Protein AF-A0A935WCM9-F1 (afdb_monomer_lite)

Secondary structure (DSSP, 8-state):
--EEE-HHHHHHHHHHHS-GGGT--TGGG--PPTTPEEEE---SSTT--EEEEEEETTTTEEEEEEE-HHHHHHHHS---PPP-----

Structure (mmCIF, N/CA/C/O backbone):
data_AF-A0A935WCM9-F1
#
_entry.id   AF-A0A935WCM9-F1
#
loop_
_atom_site.group_PDB
_atom_site.id
_atom_site.type_symbol
_atom_site.label_atom_id
_atom_site.label_alt_id
_atom_site.label_comp_id
_atom_site.label_asym_id
_atom_site.label_entity_id
_atom_site.label_seq_id
_atom_site.pdbx_PDB_ins_code
_atom_site.Cartn_x
_atom_site.Cartn_y
_atom_site.Cartn_z
_atom_site.occupancy
_atom_site.B_iso_or_equiv
_atom_site.auth_seq_id
_atom_site.auth_comp_id
_atom_site.auth_asym_id
_atom_site.auth_atom_id
_atom_site.pdbx_PDB_model_num
ATOM 1 N N . MET A 1 1 ? -5.144 -12.856 -9.142 1.00 67.44 1 MET A N 1
ATOM 2 C CA . MET A 1 1 ? -5.682 -13.514 -7.920 1.00 67.44 1 MET A CA 1
ATOM 3 C C . MET A 1 1 ? -5.283 -12.654 -6.737 1.00 67.44 1 MET A C 1
ATOM 5 O O . MET A 1 1 ? -4.098 -12.379 -6.594 1.00 67.44 1 MET A O 1
ATOM 9 N N . PHE A 1 2 ? -6.249 -12.190 -5.944 1.00 82.19 2 PHE A N 1
ATOM 10 C CA . PHE A 1 2 ? -5.986 -11.274 -4.830 1.00 82.19 2 PHE A CA 1
ATOM 11 C C . PHE A 1 2 ? -5.412 -12.010 -3.621 1.00 82.19 2 PHE A C 1
ATOM 13 O O . PHE A 1 2 ? -5.816 -13.137 -3.329 1.00 82.19 2 PHE A O 1
ATOM 20 N N . ARG A 1 3 ? -4.513 -11.345 -2.899 1.00 88.25 3 ARG A N 1
ATOM 21 C CA . ARG A 1 3 ? -3.976 -11.805 -1.620 1.00 88.25 3 ARG A CA 1
ATOM 22 C C . ARG A 1 3 ? -4.434 -10.879 -0.500 1.00 88.25 3 ARG A C 1
ATOM 24 O O . ARG A 1 3 ? -4.253 -9.669 -0.607 1.00 88.25 3 ARG A O 1
ATOM 31 N N . ASP A 1 4 ? -4.992 -11.440 0.568 1.00 90.31 4 ASP A N 1
ATOM 32 C CA . ASP A 1 4 ? -5.260 -10.689 1.794 1.00 90.31 4 ASP A CA 1
ATOM 33 C C . ASP A 1 4 ? -3.942 -10.359 2.505 1.00 90.31 4 ASP A C 1
ATOM 35 O O . ASP A 1 4 ? -3.066 -11.216 2.664 1.00 90.31 4 ASP A O 1
ATOM 39 N N . LEU A 1 5 ? -3.808 -9.104 2.919 1.00 88.44 5 LEU A N 1
ATOM 40 C CA . LEU A 1 5 ? -2.649 -8.574 3.621 1.00 88.44 5 LEU A CA 1
ATOM 41 C C . LEU A 1 5 ? -3.022 -8.128 5.033 1.00 88.44 5 LEU A C 1
ATOM 43 O O . LEU A 1 5 ? -4.170 -7.798 5.336 1.00 88.44 5 LEU A O 1
ATOM 47 N N . THR A 1 6 ? -2.017 -8.055 5.900 1.00 89.88 6 THR A N 1
ATOM 48 C CA . THR A 1 6 ? -2.125 -7.247 7.117 1.00 89.88 6 THR A CA 1
ATOM 49 C C . THR A 1 6 ? -1.907 -5.771 6.793 1.00 89.88 6 THR A C 1
ATOM 51 O O . THR A 1 6 ? -1.299 -5.420 5.779 1.00 89.88 6 THR A O 1
ATOM 54 N N . ARG A 1 7 ? -2.348 -4.891 7.697 1.00 86.12 7 ARG A N 1
ATOM 55 C CA . ARG A 1 7 ? -2.082 -3.448 7.614 1.00 86.12 7 ARG A CA 1
ATOM 56 C C . ARG A 1 7 ? -0.589 -3.151 7.445 1.00 86.12 7 ARG A C 1
ATOM 58 O O . ARG A 1 7 ? -0.215 -2.310 6.638 1.00 86.12 7 ARG A O 1
ATOM 65 N N . GLU A 1 8 ? 0.264 -3.862 8.181 1.00 87.94 8 GLU A N 1
ATOM 66 C CA . GLU A 1 8 ? 1.720 -3.684 8.131 1.00 87.94 8 GLU A CA 1
ATOM 67 C C . GLU A 1 8 ? 2.308 -4.101 6.780 1.00 87.94 8 GLU A C 1
ATOM 69 O O . GLU A 1 8 ? 3.151 -3.392 6.241 1.00 87.94 8 GLU A O 1
ATOM 74 N N . GLN A 1 9 ? 1.830 -5.205 6.196 1.00 89.56 9 GLN A N 1
ATOM 75 C CA . GLN A 1 9 ? 2.259 -5.650 4.8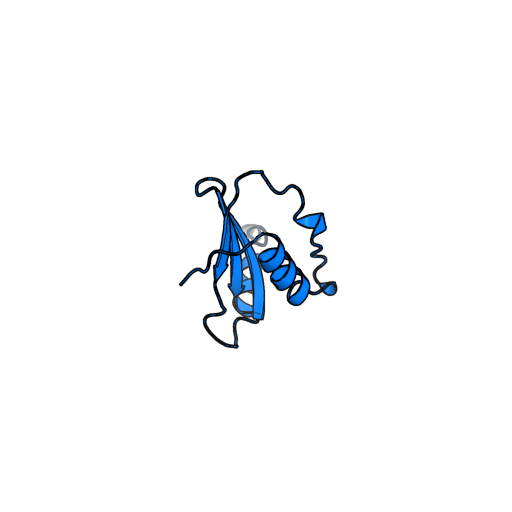66 1.00 89.56 9 GLN A CA 1
ATOM 76 C C . GLN A 1 9 ? 1.804 -4.686 3.772 1.00 89.56 9 GLN A C 1
ATOM 78 O O . GLN A 1 9 ? 2.583 -4.339 2.889 1.00 89.56 9 GLN A O 1
ATOM 83 N N . PHE A 1 10 ? 0.554 -4.230 3.850 1.00 89.25 10 PHE A N 1
ATOM 84 C CA . PHE A 1 10 ? 0.009 -3.247 2.923 1.00 89.25 10 PHE A CA 1
ATOM 85 C C . PHE A 1 10 ? 0.800 -1.939 2.996 1.00 89.25 10 PHE A C 1
ATOM 87 O O . PHE A 1 10 ? 1.210 -1.409 1.968 1.00 89.25 10 PHE A O 1
ATOM 94 N N . LYS A 1 11 ? 1.095 -1.463 4.212 1.00 87.12 11 LYS A N 1
ATOM 95 C CA . LYS A 1 11 ? 1.936 -0.287 4.442 1.00 87.12 11 LYS A CA 1
ATOM 96 C C . LYS A 1 11 ? 3.350 -0.470 3.902 1.00 87.12 11 LYS A C 1
ATOM 98 O O . LYS A 1 11 ? 3.875 0.463 3.309 1.00 87.12 11 LYS A O 1
ATOM 103 N N . ALA A 1 12 ? 3.964 -1.634 4.101 1.00 87.75 12 ALA A N 1
ATOM 104 C CA . ALA A 1 12 ? 5.309 -1.909 3.605 1.00 87.75 12 ALA A CA 1
ATOM 105 C C . ALA A 1 12 ? 5.366 -1.844 2.073 1.00 87.75 12 ALA A C 1
ATOM 107 O O . ALA A 1 12 ? 6.190 -1.112 1.540 1.00 87.75 12 ALA A O 1
ATOM 108 N N . ILE A 1 13 ? 4.445 -2.522 1.379 1.00 87.00 13 ILE A N 1
ATOM 109 C CA . ILE A 1 13 ? 4.357 -2.493 -0.092 1.00 87.00 13 ILE A CA 1
ATOM 110 C C . ILE A 1 13 ? 4.054 -1.076 -0.581 1.00 87.00 13 ILE A C 1
ATOM 112 O O . ILE A 1 13 ? 4.686 -0.587 -1.513 1.00 87.00 13 ILE A O 1
ATOM 116 N N . PHE A 1 14 ? 3.109 -0.396 0.070 1.00 86.12 14 PHE A N 1
ATOM 117 C CA . PHE A 1 14 ? 2.790 0.982 -0.262 1.00 86.12 14 PHE A CA 1
ATOM 118 C C . PHE A 1 14 ? 4.020 1.881 -0.134 1.00 86.12 14 PHE A C 1
ATOM 120 O O . PHE A 1 14 ? 4.326 2.592 -1.070 1.00 86.12 14 PHE A O 1
ATOM 127 N N . LEU A 1 15 ? 4.764 1.828 0.972 1.00 84.12 15 LEU A N 1
ATOM 128 C CA . LEU A 1 15 ? 5.959 2.656 1.165 1.00 84.12 15 LEU A CA 1
ATOM 129 C C . LEU A 1 15 ? 7.138 2.257 0.267 1.00 84.12 15 LEU A C 1
ATOM 131 O O . LEU A 1 15 ? 7.977 3.103 -0.024 1.00 84.12 15 LEU A O 1
ATOM 135 N N . GLU A 1 16 ? 7.219 0.991 -0.142 1.00 84.38 16 GLU A N 1
ATOM 136 C CA . GLU A 1 16 ? 8.246 0.500 -1.065 1.00 84.38 16 GLU A CA 1
ATOM 137 C C . GLU A 1 16 ? 8.046 1.058 -2.479 1.00 84.38 16 GLU A C 1
ATOM 139 O O . GLU A 1 16 ? 9.016 1.444 -3.130 1.00 84.38 16 GLU A O 1
ATOM 144 N N . HIS A 1 17 ? 6.793 1.145 -2.937 1.00 79.81 17 HIS A N 1
ATOM 145 C CA . HIS A 1 17 ? 6.467 1.542 -4.309 1.00 79.81 17 HIS A CA 1
ATOM 146 C C . HIS A 1 17 ? 5.910 2.963 -4.450 1.00 79.81 17 HIS A C 1
ATOM 148 O O . HIS A 1 17 ? 5.977 3.533 -5.538 1.00 79.81 17 HIS A O 1
ATOM 154 N N . ALA A 1 18 ? 5.374 3.560 -3.385 1.00 72.00 18 ALA A N 1
ATOM 155 C CA . ALA A 1 18 ? 4.988 4.964 -3.369 1.00 72.00 18 ALA A CA 1
ATOM 156 C C . ALA A 1 18 ? 6.262 5.806 -3.406 1.00 72.00 18 ALA A C 1
ATOM 158 O O . ALA A 1 18 ? 6.893 6.106 -2.390 1.00 72.00 18 ALA A O 1
ATOM 159 N N . THR A 1 19 ? 6.674 6.183 -4.610 1.00 62.06 19 THR A N 1
ATOM 160 C CA . THR A 1 19 ? 7.776 7.120 -4.789 1.00 62.06 19 THR A CA 1
ATOM 161 C C . THR A 1 19 ? 7.414 8.454 -4.152 1.00 62.06 19 THR A C 1
ATOM 163 O O . THR A 1 19 ? 6.390 9.057 -4.472 1.00 62.06 19 THR A O 1
ATOM 166 N N . ARG A 1 20 ? 8.301 8.943 -3.282 1.00 53.69 20 ARG A N 1
ATOM 167 C CA . ARG A 1 20 ? 8.202 10.246 -2.603 1.00 53.69 20 ARG A CA 1
ATOM 168 C C . ARG A 1 20 ? 7.960 11.411 -3.572 1.00 53.69 20 ARG A C 1
ATOM 170 O O . ARG A 1 20 ? 7.336 12.395 -3.194 1.00 53.69 20 ARG A O 1
ATOM 177 N N . GLU A 1 21 ? 8.433 11.274 -4.809 1.00 56.94 21 GLU A N 1
ATOM 178 C CA . GLU A 1 21 ? 8.262 12.235 -5.905 1.00 56.94 21 GLU A CA 1
ATOM 179 C C . GLU A 1 21 ? 6.808 12.373 -6.373 1.00 56.94 21 GLU A C 1
ATOM 181 O O . GLU A 1 21 ? 6.425 13.434 -6.849 1.00 56.94 21 GLU A O 1
ATOM 186 N N . GLN A 1 22 ? 5.972 11.353 -6.165 1.00 59.81 22 GLN A N 1
ATOM 187 C CA . GLN A 1 22 ? 4.542 11.417 -6.472 1.00 59.81 22 GLN A CA 1
ATOM 188 C C . GLN A 1 22 ? 3.721 12.076 -5.344 1.00 59.81 22 GLN A C 1
ATOM 190 O O . GLN A 1 22 ? 2.514 12.246 -5.479 1.00 59.81 22 GLN A O 1
ATOM 195 N N . GLY A 1 23 ? 4.340 12.440 -4.211 1.00 61.28 23 GLY A N 1
ATOM 196 C CA . GLY A 1 23 ? 3.653 13.079 -3.078 1.00 61.28 23 GLY A CA 1
ATOM 197 C C . GLY A 1 23 ? 2.798 12.134 -2.224 1.00 61.28 23 GLY A C 1
ATOM 198 O O . GLY A 1 23 ? 2.154 12.574 -1.273 1.00 61.28 23 GLY A O 1
ATOM 199 N N . TRP A 1 24 ? 2.820 10.833 -2.516 1.00 66.56 24 TRP A N 1
ATOM 200 C CA . TRP A 1 24 ? 2.087 9.819 -1.765 1.00 66.56 24 TRP A CA 1
ATOM 201 C C . TRP A 1 24 ? 2.854 9.451 -0.495 1.00 66.56 24 TRP A C 1
ATOM 203 O O . TRP A 1 24 ? 3.919 8.836 -0.532 1.00 66.56 24 TRP A O 1
ATOM 213 N N . THR A 1 25 ? 2.308 9.837 0.653 1.00 72.31 25 THR A N 1
ATOM 214 C CA . THR A 1 25 ? 2.780 9.404 1.970 1.00 72.31 25 THR A CA 1
ATOM 215 C C . THR A 1 25 ? 1.723 8.520 2.616 1.00 72.31 25 THR A C 1
ATOM 217 O O . THR A 1 25 ? 0.538 8.625 2.315 1.00 72.31 25 THR A O 1
ATOM 220 N N . TRP A 1 26 ? 2.140 7.638 3.528 1.00 74.75 26 TRP A N 1
ATOM 221 C CA . TRP A 1 26 ? 1.184 6.824 4.289 1.00 74.75 26 TRP A CA 1
ATOM 222 C C . TRP A 1 26 ? 0.180 7.698 5.056 1.00 74.75 26 TRP A C 1
ATOM 224 O O . TRP A 1 26 ? -0.979 7.333 5.200 1.00 74.75 26 TRP A O 1
ATOM 234 N N . ASP A 1 27 ? 0.625 8.879 5.484 1.00 74.69 27 ASP A N 1
ATOM 235 C CA . ASP A 1 27 ? -0.191 9.891 6.153 1.00 74.69 27 ASP A CA 1
ATOM 236 C C . ASP A 1 27 ? -1.321 10.422 5.251 1.00 74.69 27 ASP A C 1
ATOM 238 O O . ASP A 1 27 ? -2.453 10.565 5.697 1.00 74.69 27 ASP A O 1
ATOM 242 N N . ALA A 1 28 ? -1.065 10.592 3.946 1.00 71.62 28 ALA A N 1
ATOM 243 C CA . ALA A 1 28 ? -2.093 10.980 2.975 1.00 71.62 28 ALA A CA 1
ATOM 244 C C . ALA A 1 28 ? -3.190 9.911 2.797 1.00 71.62 28 ALA A C 1
ATOM 246 O O . ALA A 1 28 ? -4.308 10.224 2.388 1.00 71.62 28 ALA A O 1
ATOM 247 N N . PHE A 1 29 ? -2.885 8.653 3.122 1.00 71.38 29 PHE A N 1
ATOM 248 C CA . PHE A 1 29 ? -3.844 7.550 3.133 1.00 71.38 29 PHE A CA 1
ATOM 249 C C . PHE A 1 29 ? -4.590 7.417 4.480 1.00 71.38 29 PHE A C 1
ATOM 251 O O . PHE A 1 29 ? -5.563 6.670 4.585 1.00 71.38 29 PHE A O 1
ATOM 258 N N . GLU A 1 30 ? -4.167 8.150 5.515 1.00 61.81 30 GLU A N 1
ATOM 259 C CA . GLU A 1 30 ? -4.662 8.047 6.889 1.00 61.81 30 GLU A CA 1
ATOM 260 C C . GLU A 1 30 ? -5.860 8.992 7.129 1.00 61.81 30 GLU A C 1
ATOM 262 O O . GLU A 1 30 ? -5.762 10.059 7.731 1.00 61.81 30 GLU A O 1
ATOM 267 N N . PRO A 1 31 ? -7.050 8.600 6.652 1.00 63.25 31 PRO A N 1
ATOM 268 C CA . PRO A 1 31 ? -8.069 8.224 7.628 1.00 63.25 31 PRO A CA 1
ATOM 269 C C . PRO A 1 31 ? -8.604 6.820 7.324 1.00 63.25 31 PRO A 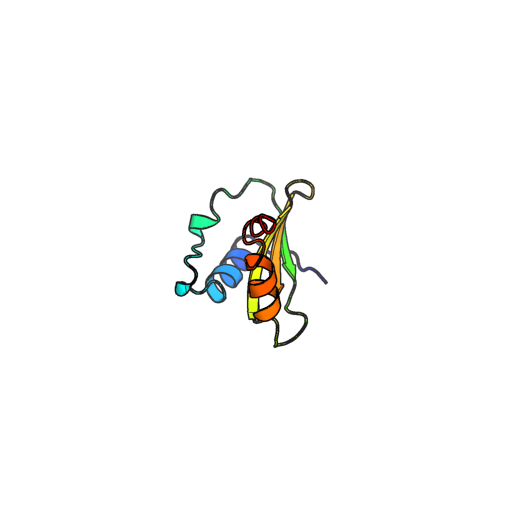C 1
ATOM 271 O O . PRO A 1 31 ? -9.746 6.635 6.888 1.00 63.25 31 PRO A O 1
ATOM 274 N N . GLU A 1 32 ? -7.754 5.818 7.560 1.00 68.50 32 GLU A N 1
ATOM 275 C CA . GLU A 1 32 ? -8.115 4.400 7.542 1.00 68.50 32 GLU A CA 1
ATOM 276 C C . GLU A 1 32 ? -9.413 4.168 8.327 1.00 68.50 32 GLU A C 1
ATOM 278 O O . GLU A 1 32 ? -9.525 4.514 9.507 1.00 68.50 32 GLU A O 1
ATOM 283 N N . ARG A 1 33 ? -10.411 3.555 7.682 1.00 76.00 33 ARG A N 1
ATOM 284 C CA . ARG A 1 33 ? -11.656 3.207 8.370 1.00 76.00 33 ARG A CA 1
ATOM 285 C C . ARG A 1 33 ? -11.515 1.870 9.100 1.00 76.00 33 ARG A C 1
ATOM 287 O O . ARG A 1 33 ? -11.077 0.888 8.498 1.00 76.00 33 ARG A O 1
ATOM 294 N N . PRO A 1 34 ? -11.975 1.774 10.360 1.00 76.00 34 PRO A N 1
ATOM 295 C CA . PR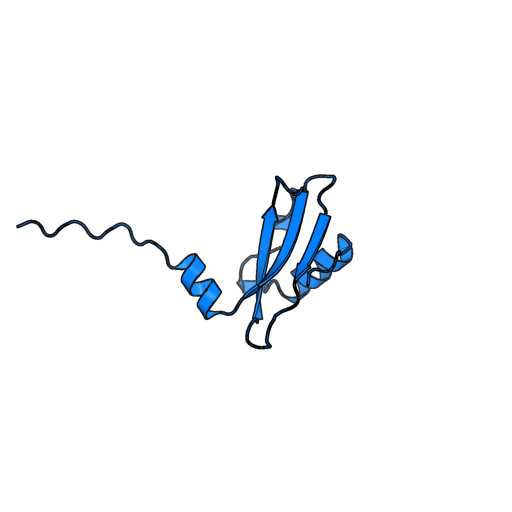O A 1 34 ? -11.924 0.522 11.098 1.00 76.00 34 PRO A CA 1
ATOM 296 C C . PRO A 1 34 ? -12.768 -0.572 10.423 1.00 76.00 34 PRO A C 1
ATOM 298 O O . PRO A 1 34 ? -13.912 -0.365 10.002 1.00 76.00 34 PRO A O 1
ATOM 301 N N . GLY A 1 35 ? -12.199 -1.776 10.344 1.00 83.19 35 GLY A N 1
ATOM 302 C CA . GLY A 1 35 ? -12.847 -2.952 9.755 1.00 83.19 35 GLY A CA 1
ATOM 303 C C . GLY A 1 35 ? -12.800 -3.013 8.226 1.00 83.19 35 GLY A C 1
ATOM 304 O O . GLY A 1 35 ? -13.634 -3.696 7.631 1.00 83.19 35 GLY A O 1
ATOM 305 N N . MET A 1 36 ? -11.867 -2.294 7.602 1.00 87.25 36 MET A N 1
ATOM 306 C CA . MET A 1 36 ? -11.488 -2.485 6.203 1.00 87.25 36 MET A CA 1
ATOM 307 C C . MET A 1 36 ? -10.520 -3.668 6.057 1.00 87.25 36 MET A C 1
ATOM 309 O O . MET A 1 36 ? -9.682 -3.906 6.928 1.00 87.25 36 MET A O 1
ATOM 313 N N . ARG A 1 37 ? -10.628 -4.414 4.956 1.00 90.31 37 ARG A N 1
ATOM 314 C CA . ARG A 1 37 ? -9.690 -5.479 4.571 1.00 90.31 37 ARG A CA 1
ATOM 315 C C . ARG A 1 37 ? -8.602 -4.924 3.665 1.00 90.31 37 ARG A C 1
ATOM 317 O O . ARG A 1 37 ? -8.889 -4.090 2.818 1.00 90.31 37 ARG A O 1
ATOM 324 N N . TYR A 1 38 ? -7.384 -5.430 3.795 1.00 90.94 38 TYR A N 1
ATOM 325 C CA . TYR A 1 38 ? -6.286 -5.075 2.900 1.00 90.94 38 TYR A CA 1
ATOM 326 C C . TYR A 1 38 ? -6.093 -6.178 1.880 1.00 90.94 38 TYR A C 1
ATOM 328 O O . TYR A 1 38 ? -5.913 -7.338 2.244 1.00 90.94 38 TYR A O 1
ATOM 336 N N . ARG A 1 39 ? -6.112 -5.816 0.605 1.00 91.94 39 ARG A N 1
ATOM 337 C CA . ARG A 1 39 ? -5.870 -6.726 -0.503 1.00 91.94 39 ARG A CA 1
ATOM 338 C C . ARG A 1 39 ? -4.739 -6.233 -1.373 1.00 91.94 39 ARG A C 1
ATOM 340 O O . ARG A 1 39 ? -4.489 -5.037 -1.499 1.00 91.94 39 ARG A O 1
ATOM 347 N N . TYR A 1 40 ? -4.094 -7.197 -1.996 1.00 90.56 40 TYR A N 1
ATOM 348 C CA . TYR A 1 40 ? -3.007 -6.981 -2.918 1.00 90.56 40 TYR A CA 1
ATOM 349 C C . TYR A 1 40 ? -3.222 -7.797 -4.176 1.00 90.56 40 TYR A C 1
ATOM 351 O O . TYR A 1 40 ? -3.429 -9.013 -4.123 1.00 90.56 40 TYR A O 1
ATOM 359 N N . GLU A 1 41 ? -3.175 -7.105 -5.300 1.00 91.50 41 GLU A N 1
ATOM 360 C CA . GLU A 1 41 ? -3.102 -7.685 -6.621 1.00 91.50 41 GLU A CA 1
ATOM 361 C C . GLU A 1 41 ? -1.662 -7.556 -7.125 1.00 91.50 41 GLU A C 1
ATOM 363 O O . GLU A 1 41 ? -1.190 -6.436 -7.336 1.00 91.50 41 GLU A O 1
ATOM 368 N N . PRO A 1 42 ? -0.932 -8.678 -7.273 1.00 87.31 42 PRO A N 1
ATOM 369 C CA . PRO A 1 42 ? 0.400 -8.636 -7.852 1.00 87.31 42 PRO A CA 1
ATOM 370 C C . PRO A 1 42 ? 0.339 -8.122 -9.296 1.00 87.31 42 PRO A C 1
ATOM 372 O O . PRO A 1 42 ? -0.659 -8.367 -9.978 1.00 87.31 42 PRO A O 1
ATOM 375 N N . PRO A 1 43 ? 1.408 -7.468 -9.780 1.00 88.00 43 PRO A N 1
ATOM 376 C CA . PRO A 1 43 ? 1.477 -7.020 -11.162 1.00 88.00 43 PRO A CA 1
ATOM 377 C C . PRO A 1 43 ? 1.316 -8.209 -12.114 1.00 88.00 43 PRO A C 1
ATOM 379 O O . PRO A 1 43 ? 1.963 -9.245 -11.948 1.00 88.00 43 PRO A O 1
ATOM 382 N N . GLU A 1 44 ? 0.464 -8.056 -13.128 1.00 87.25 44 GLU A N 1
ATOM 383 C CA . GLU A 1 44 ? 0.217 -9.108 -14.123 1.00 87.25 44 GLU A CA 1
ATOM 384 C C . GLU A 1 44 ? 1.433 -9.341 -15.027 1.00 87.25 44 GLU A C 1
ATOM 386 O O . GLU A 1 44 ? 1.632 -10.428 -15.570 1.00 87.25 44 GLU A O 1
ATOM 391 N N . SER A 1 45 ? 2.268 -8.315 -15.186 1.00 88.25 45 SER A N 1
ATOM 392 C CA . SER A 1 45 ? 3.491 -8.369 -15.975 1.00 88.25 45 SER A CA 1
ATOM 393 C C . SER A 1 45 ? 4.520 -7.368 -15.438 1.00 88.25 45 SER A C 1
ATOM 395 O O . SER A 1 45 ? 4.139 -6.400 -14.777 1.00 88.25 45 SER A O 1
ATOM 397 N N . PRO A 1 46 ? 5.816 -7.526 -15.759 1.00 86.12 46 PRO A N 1
ATOM 398 C CA . PRO A 1 46 ? 6.857 -6.578 -15.351 1.00 86.12 46 PRO A CA 1
ATOM 399 C C . PRO A 1 46 ? 6.671 -5.153 -15.904 1.00 86.12 46 PRO A C 1
ATOM 401 O O . PRO A 1 46 ? 7.368 -4.247 -15.463 1.00 86.12 46 PRO A O 1
ATOM 404 N N . ALA A 1 47 ? 5.743 -4.935 -16.844 1.00 86.94 47 ALA A N 1
ATOM 405 C CA . ALA A 1 47 ? 5.375 -3.598 -17.311 1.00 86.94 47 ALA A CA 1
ATOM 406 C C . ALA A 1 47 ? 4.463 -2.839 -16.323 1.00 86.94 47 ALA A C 1
ATOM 408 O O . ALA A 1 47 ? 4.312 -1.627 -16.446 1.00 86.94 47 ALA A O 1
ATOM 409 N N . HIS A 1 48 ? 3.848 -3.533 -15.358 1.00 89.12 48 HIS A N 1
ATOM 410 C CA . HIS A 1 48 ? 2.957 -2.939 -14.362 1.00 89.12 48 HIS A CA 1
ATOM 411 C C . HIS A 1 48 ? 3.783 -2.436 -13.177 1.00 89.12 48 HIS A C 1
ATOM 413 O O . HIS A 1 48 ? 3.971 -3.136 -12.182 1.00 89.12 48 HIS A O 1
ATOM 419 N N . THR A 1 49 ? 4.338 -1.238 -13.324 1.00 84.69 49 THR A N 1
ATOM 420 C CA . THR A 1 49 ? 5.266 -0.636 -12.358 1.00 84.69 49 THR A CA 1
ATOM 421 C C . THR A 1 49 ? 4.622 0.446 -11.497 1.00 84.69 49 THR A C 1
ATOM 423 O O . THR A 1 49 ? 5.168 0.783 -10.447 1.00 84.69 49 THR A O 1
ATOM 426 N N . ARG A 1 50 ? 3.465 0.980 -11.903 1.00 85.12 50 ARG A N 1
ATOM 427 C CA . ARG A 1 50 ? 2.775 2.068 -11.206 1.00 85.12 50 ARG A CA 1
ATOM 428 C C . ARG A 1 50 ? 1.830 1.526 -10.146 1.00 85.12 50 ARG A C 1
ATOM 430 O O . ARG A 1 50 ? 0.885 0.811 -10.474 1.00 85.12 50 ARG A O 1
ATOM 437 N N . LEU A 1 51 ? 2.098 1.841 -8.878 1.00 85.56 51 LEU A N 1
ATOM 438 C CA . LEU A 1 51 ? 1.264 1.419 -7.755 1.00 85.56 51 LEU A CA 1
ATOM 439 C C . LEU A 1 51 ? 0.038 2.323 -7.630 1.00 85.56 51 LEU A C 1
ATOM 441 O O . LEU A 1 51 ? 0.169 3.532 -7.479 1.00 85.56 51 LEU A O 1
ATOM 445 N N . MET A 1 52 ? -1.137 1.707 -7.563 1.00 85.12 52 MET A N 1
ATOM 446 C CA . MET A 1 52 ? -2.400 2.392 -7.325 1.00 85.12 52 MET A CA 1
ATOM 447 C C . MET A 1 52 ? -3.149 1.778 -6.149 1.00 85.12 52 MET A C 1
ATOM 449 O O . MET A 1 52 ? -3.018 0.589 -5.840 1.00 85.12 52 MET A O 1
ATOM 453 N N . ILE A 1 53 ? -3.963 2.607 -5.491 1.00 85.75 53 ILE A N 1
ATOM 454 C CA . ILE A 1 53 ? -4.830 2.176 -4.396 1.00 85.75 53 ILE A CA 1
ATOM 455 C C . ILE A 1 53 ? -6.288 2.373 -4.789 1.00 85.75 53 ILE A C 1
ATOM 457 O O . ILE A 1 53 ? -6.737 3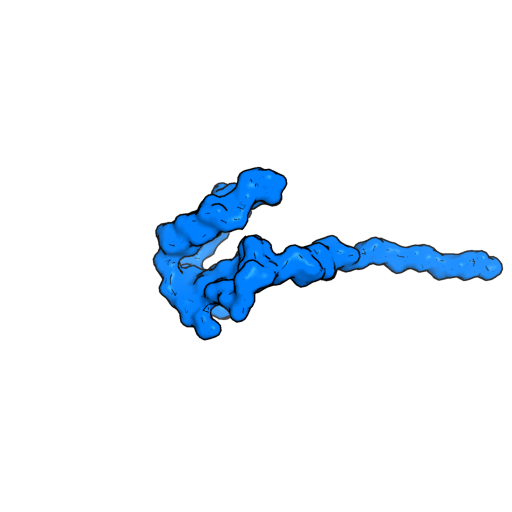.494 -5.014 1.00 85.75 53 ILE A O 1
ATOM 461 N N . ALA A 1 54 ? -7.053 1.286 -4.801 1.00 86.81 54 ALA A N 1
ATOM 462 C CA . ALA A 1 54 ? -8.504 1.336 -4.884 1.00 86.81 54 ALA A CA 1
ATOM 463 C C . ALA A 1 54 ? -9.108 1.211 -3.482 1.00 86.81 54 ALA A C 1
ATOM 465 O O . ALA A 1 54 ? -8.711 0.353 -2.691 1.00 86.81 54 ALA A O 1
ATOM 466 N N . THR A 1 55 ? -10.091 2.057 -3.182 1.00 87.44 55 THR A N 1
ATOM 467 C CA . THR A 1 55 ? -10.878 1.978 -1.946 1.00 87.44 55 THR A CA 1
ATOM 468 C C . THR A 1 55 ? -12.313 1.615 -2.293 1.00 87.44 55 THR A C 1
ATOM 470 O O . THR A 1 55 ? -13.009 2.401 -2.932 1.00 87.44 55 THR A O 1
ATOM 473 N N . ASP A 1 56 ? -12.769 0.447 -1.844 1.00 87.19 56 ASP A N 1
ATOM 474 C CA . ASP A 1 56 ? -14.150 -0.001 -2.007 1.00 87.19 56 ASP A CA 1
ATOM 475 C C . ASP A 1 56 ? -14.864 -0.002 -0.649 1.00 87.19 56 ASP A C 1
ATOM 477 O O . ASP A 1 56 ? -14.666 -0.872 0.205 1.00 87.19 56 ASP A O 1
ATOM 481 N N . PHE A 1 57 ? -15.719 0.999 -0.436 1.00 84.62 57 PHE A N 1
ATOM 482 C CA . PHE A 1 57 ? -16.499 1.118 0.797 1.00 84.62 57 PHE A CA 1
ATOM 483 C C . PHE A 1 57 ? -17.642 0.097 0.892 1.00 84.62 57 PHE A C 1
ATOM 485 O O . PHE A 1 57 ? -18.052 -0.230 2.005 1.00 84.62 57 PHE A O 1
ATOM 492 N N . GLY A 1 58 ? -18.151 -0.406 -0.238 1.00 85.25 58 GLY A N 1
ATOM 493 C CA . GLY A 1 58 ? -19.230 -1.394 -0.272 1.00 85.25 58 GLY A CA 1
ATOM 494 C C . GLY A 1 58 ? -18.740 -2.782 0.135 1.00 85.25 58 GLY A C 1
ATOM 495 O O . GLY A 1 58 ? -19.365 -3.450 0.957 1.00 85.25 58 GLY A O 1
ATOM 496 N N . ALA A 1 59 ? -17.574 -3.179 -0.375 1.00 87.25 59 ALA A N 1
ATOM 497 C CA . ALA A 1 59 ? -16.888 -4.418 -0.016 1.00 87.25 59 ALA A CA 1
ATOM 498 C C . ALA A 1 59 ? -16.025 -4.298 1.257 1.00 87.25 59 ALA A C 1
ATOM 500 O O . ALA A 1 59 ? -15.556 -5.313 1.778 1.00 87.25 59 ALA A O 1
ATOM 501 N N . ARG A 1 60 ? -15.859 -3.077 1.787 1.00 89.31 60 ARG A N 1
ATOM 502 C CA . ARG A 1 60 ? -15.013 -2.744 2.945 1.00 89.31 60 ARG A CA 1
ATOM 503 C C . ARG A 1 60 ? -13.571 -3.202 2.742 1.00 89.31 60 ARG A C 1
ATOM 505 O O . ARG A 1 60 ? -13.015 -3.899 3.593 1.00 89.31 60 ARG A O 1
ATOM 512 N N . GLU A 1 61 ? -12.965 -2.829 1.622 1.00 90.62 61 GLU A N 1
ATOM 513 C CA . GLU A 1 61 ? -11.586 -3.198 1.317 1.00 90.62 61 GLU A CA 1
ATOM 514 C C . GLU A 1 61 ? -10.769 -2.081 0.667 1.00 90.62 61 GLU A C 1
ATOM 516 O O . GLU A 1 61 ? -11.261 -1.285 -0.130 1.00 90.62 61 GLU A O 1
ATOM 521 N N . TYR A 1 62 ? -9.486 -2.074 1.007 1.00 89.62 62 TYR A N 1
ATOM 522 C CA . TYR A 1 62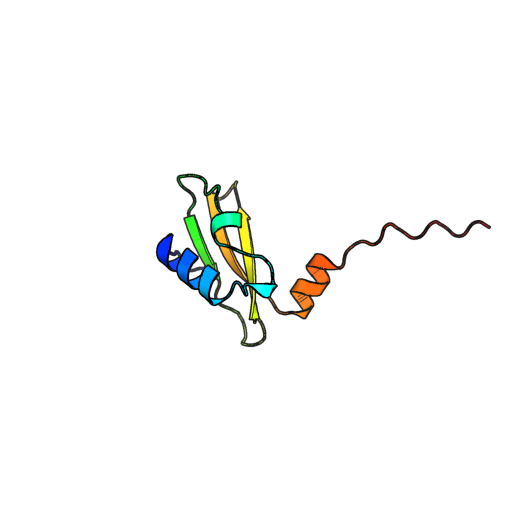 ? -8.430 -1.349 0.326 1.00 89.62 62 TYR A CA 1
ATOM 523 C C . TYR A 1 62 ? -7.650 -2.331 -0.531 1.00 89.62 62 TYR A C 1
ATOM 525 O O . TYR A 1 62 ? -7.250 -3.392 -0.047 1.00 89.62 62 TYR A O 1
ATOM 533 N N . ARG A 1 63 ? -7.404 -1.987 -1.790 1.00 90.75 63 ARG A N 1
ATOM 534 C CA . ARG A 1 63 ? -6.698 -2.847 -2.735 1.00 90.75 63 ARG A CA 1
ATOM 535 C C . ARG A 1 63 ? -5.515 -2.112 -3.340 1.00 90.75 63 ARG A C 1
ATOM 537 O O . ARG A 1 63 ? -5.707 -1.104 -4.011 1.00 90.75 63 ARG A O 1
ATOM 544 N N . LEU A 1 64 ? -4.320 -2.653 -3.132 1.00 90.06 64 LEU A N 1
ATOM 545 C CA . LEU A 1 64 ? -3.146 -2.305 -3.926 1.00 90.06 64 LEU A CA 1
ATOM 546 C C . LEU A 1 64 ? -3.171 -3.109 -5.212 1.00 90.06 64 LEU A C 1
ATOM 548 O O . LEU A 1 64 ? -3.379 -4.322 -5.173 1.00 90.06 64 LEU A O 1
ATOM 552 N N . PHE A 1 65 ? -2.942 -2.437 -6.323 1.00 90.56 65 PHE A N 1
ATOM 553 C CA . PHE A 1 65 ? -2.782 -3.060 -7.623 1.00 90.56 65 PHE A CA 1
ATOM 554 C C . PHE A 1 65 ? -1.785 -2.246 -8.437 1.00 90.56 65 PHE A C 1
ATOM 556 O O . PHE A 1 65 ? -1.542 -1.074 -8.142 1.00 90.56 65 PHE A O 1
ATOM 563 N N . PHE A 1 66 ? -1.195 -2.879 -9.441 1.00 89.62 66 PHE A N 1
ATOM 564 C CA . PHE A 1 66 ? -0.246 -2.215 -10.319 1.00 89.62 66 PHE A CA 1
ATOM 565 C C . PHE A 1 66 ? -0.854 -2.018 -11.691 1.00 89.62 66 PHE A C 1
ATOM 567 O O . PHE A 1 66 ? -1.566 -2.886 -12.191 1.00 89.62 66 PHE A O 1
ATOM 574 N N . MET A 1 67 ? -0.518 -0.900 -12.312 1.00 88.56 67 MET A N 1
ATOM 575 C CA . MET A 1 67 ? -0.837 -0.611 -13.700 1.00 88.56 67 MET A CA 1
ATOM 576 C C . MET A 1 67 ? 0.422 -0.214 -14.465 1.00 88.56 67 MET A C 1
ATOM 578 O O . MET A 1 67 ? 1.488 0.017 -13.885 1.00 88.56 67 MET A O 1
ATOM 582 N N . THR A 1 68 ? 0.325 -0.214 -15.789 1.00 89.12 68 THR A N 1
ATOM 583 C CA . THR A 1 68 ? 1.377 0.335 -16.642 1.00 89.12 68 THR A CA 1
ATOM 584 C C . THR A 1 68 ? 1.378 1.859 -16.541 1.00 89.12 68 THR A C 1
ATOM 586 O O . THR A 1 68 ? 0.350 2.463 -16.242 1.00 89.12 68 THR A O 1
ATOM 589 N N . GLU A 1 69 ? 2.521 2.484 -16.818 1.00 86.25 69 GLU A N 1
ATOM 590 C CA . GLU A 1 69 ? 2.624 3.948 -16.919 1.00 86.25 69 GLU A CA 1
ATOM 591 C C . GLU A 1 69 ? 1.601 4.515 -17.911 1.00 86.25 69 GLU A C 1
ATOM 593 O O . GLU A 1 69 ? 0.821 5.382 -17.551 1.00 86.25 69 GLU A O 1
ATOM 598 N N . GLU A 1 70 ? 1.479 3.902 -19.090 1.00 85.69 70 GLU A N 1
ATOM 599 C CA . GLU A 1 70 ? 0.495 4.300 -20.105 1.00 85.69 70 GLU A CA 1
ATOM 600 C C . GLU A 1 70 ? -0.966 4.209 -19.606 1.00 85.69 70 GLU A C 1
ATOM 602 O O . GLU A 1 70 ? -1.834 4.965 -20.040 1.00 85.69 70 GLU A O 1
ATOM 607 N N . ALA A 1 71 ? -1.274 3.265 -18.708 1.00 84.19 71 ALA A N 1
ATOM 608 C CA . ALA A 1 71 ? -2.607 3.147 -18.118 1.00 84.19 71 ALA A CA 1
ATOM 609 C C . ALA A 1 71 ? -2.847 4.191 -17.017 1.00 84.19 71 ALA A C 1
ATOM 611 O O . ALA A 1 71 ? -3.969 4.681 -16.901 1.00 84.19 71 ALA A O 1
ATOM 612 N N . GLU A 1 72 ? -1.812 4.538 -16.245 1.00 83.31 72 GLU A N 1
ATOM 613 C CA . GLU A 1 72 ? -1.839 5.650 -15.287 1.00 83.31 72 GLU A CA 1
ATOM 614 C C . GLU A 1 72 ? -2.077 6.969 -16.029 1.00 83.31 72 GLU A C 1
ATOM 616 O O . GLU A 1 72 ? -3.038 7.670 -15.719 1.00 83.31 72 GLU A O 1
ATOM 621 N N . GLU A 1 73 ? -1.282 7.262 -17.062 1.00 81.94 73 GLU A N 1
ATOM 622 C CA . GLU A 1 73 ? -1.413 8.474 -17.878 1.00 81.94 73 GLU A CA 1
ATOM 623 C C . GLU A 1 73 ? -2.827 8.606 -18.444 1.00 81.94 73 GLU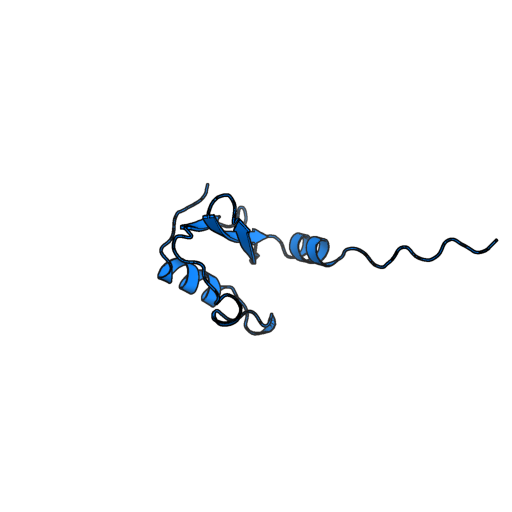 A C 1
ATOM 625 O O . GLU A 1 73 ? -3.500 9.591 -18.156 1.00 81.94 73 GLU A O 1
ATOM 630 N N . ARG A 1 74 ? -3.367 7.560 -19.084 1.00 81.00 74 ARG A N 1
ATOM 631 C CA . ARG A 1 74 ? -4.753 7.562 -19.588 1.00 81.00 74 ARG A CA 1
ATOM 632 C C . ARG A 1 74 ? -5.818 7.791 -18.516 1.00 81.00 74 ARG A C 1
ATOM 634 O O . ARG A 1 74 ? -6.876 8.339 -18.822 1.00 81.00 74 ARG A O 1
ATOM 641 N N . LEU A 1 75 ? -5.584 7.324 -17.290 1.00 74.06 75 LEU A N 1
ATOM 642 C CA . LEU A 1 75 ? -6.515 7.489 -16.172 1.00 74.06 75 LEU A CA 1
ATOM 643 C C . LEU A 1 75 ? -6.520 8.934 -15.651 1.00 74.06 75 LEU A C 1
ATOM 645 O O . LEU A 1 75 ? -7.565 9.421 -15.220 1.00 74.06 75 LEU A O 1
ATOM 649 N N . PHE A 1 76 ? -5.375 9.617 -15.717 1.00 71.38 76 PHE A N 1
ATOM 650 C CA . PHE A 1 76 ? -5.229 11.025 -15.344 1.00 71.38 76 PHE A CA 1
ATOM 651 C C . PHE A 1 76 ? -5.418 11.999 -16.525 1.00 71.38 76 PHE A C 1
ATOM 653 O O . PHE A 1 76 ? -5.595 13.194 -16.295 1.00 71.38 76 PHE A O 1
ATOM 660 N N . GLU A 1 77 ? -5.438 11.511 -17.768 1.00 68.69 77 GLU A N 1
ATOM 661 C CA . GLU A 1 77 ? -5.499 12.317 -18.996 1.00 68.69 77 GLU A CA 1
ATOM 662 C C . GLU A 1 77 ? -6.893 12.840 -19.398 1.00 68.69 77 GLU A C 1
ATOM 664 O O . GLU A 1 77 ? -6.956 13.561 -20.391 1.00 68.69 77 GLU A O 1
ATOM 669 N N . PHE A 1 78 ? -8.015 12.564 -18.704 1.00 54.66 78 PHE A N 1
ATOM 670 C CA . PHE A 1 78 ? -9.326 13.021 -19.220 1.00 54.66 78 PHE A CA 1
ATOM 671 C C . PHE A 1 78 ? -10.326 13.664 -18.238 1.00 54.66 78 PHE A C 1
ATOM 673 O O . PHE A 1 78 ? -10.528 13.133 -17.144 1.00 54.66 78 PHE A O 1
ATOM 680 N N . PRO A 1 79 ? -11.096 14.700 -18.673 1.00 54.34 79 PRO A N 1
ATOM 681 C CA . PRO A 1 79 ? -11.019 15.438 -19.946 1.00 54.34 79 PRO A CA 1
ATOM 682 C C . PRO A 1 79 ? -10.608 16.915 -19.774 1.00 54.34 79 PRO A C 1
ATOM 684 O O . PRO A 1 79 ? -11.092 17.615 -18.881 1.00 54.34 79 PRO A O 1
ATOM 687 N N . ASP A 1 80 ? -9.794 17.414 -20.709 1.00 57.78 80 ASP A N 1
ATOM 688 C CA . ASP A 1 80 ? -9.867 18.816 -21.139 1.00 57.78 80 ASP A CA 1
ATOM 689 C C . ASP A 1 80 ? -11.359 19.171 -21.337 1.00 57.78 80 ASP A C 1
ATOM 691 O O . ASP A 1 80 ? -12.096 18.356 -21.916 1.00 57.78 80 ASP A O 1
ATOM 695 N N . PRO A 1 81 ? -11.869 20.313 -20.834 1.00 56.78 81 PRO A N 1
ATOM 696 C CA . PRO A 1 81 ? -13.250 20.700 -21.102 1.00 56.78 81 PRO A CA 1
ATOM 697 C C . PRO A 1 81 ? -13.482 20.667 -22.619 1.00 56.78 81 PRO A C 1
ATOM 699 O O . PRO A 1 81 ? -12.571 21.029 -23.367 1.00 56.78 81 PRO A O 1
ATOM 702 N N . PRO A 1 82 ? -14.659 20.215 -23.101 1.00 54.78 82 PRO A N 1
ATOM 703 C CA . PRO A 1 82 ? -14.911 20.142 -24.533 1.00 54.78 82 PRO A CA 1
ATOM 704 C C . PRO A 1 82 ? -14.600 21.510 -25.131 1.00 54.78 82 PRO A C 1
ATOM 706 O O . PRO A 1 82 ? -15.221 22.502 -24.744 1.00 54.78 82 PRO A O 1
ATOM 709 N N . SER A 1 83 ? -13.598 21.553 -26.015 1.00 59.56 83 SER A N 1
ATOM 710 C CA . SER A 1 83 ? -13.261 22.754 -26.765 1.00 59.56 83 SER A CA 1
ATOM 711 C C . SER A 1 83 ? -14.558 23.301 -27.345 1.00 59.56 83 SER A C 1
ATOM 713 O O . SER A 1 83 ? -15.342 22.549 -27.933 1.00 59.56 83 SER A O 1
ATOM 715 N N . GLU A 1 84 ? -14.811 24.578 -27.071 1.00 61.25 84 GLU A N 1
ATOM 716 C CA . GLU A 1 84 ? -16.017 25.298 -27.462 1.00 61.25 84 GLU A CA 1
ATOM 717 C C . GLU A 1 84 ? -16.419 24.944 -28.906 1.00 61.25 84 GLU A C 1
ATOM 719 O O . GLU A 1 84 ? -15.543 24.795 -29.768 1.00 61.25 84 GLU A O 1
ATOM 724 N N . PRO A 1 85 ? -17.722 24.773 -29.204 1.00 64.69 85 PRO A N 1
ATOM 725 C CA . PRO A 1 85 ? -18.136 24.487 -30.568 1.00 64.69 85 PRO A CA 1
ATOM 726 C C . PRO A 1 85 ? -17.653 25.622 -31.484 1.00 64.69 85 PRO A C 1
ATOM 728 O O . PRO A 1 85 ? -17.674 26.782 -31.066 1.00 64.69 85 PRO A O 1
ATOM 731 N N . PRO A 1 86 ? -17.220 25.326 -32.723 1.00 62.53 86 PRO A N 1
ATOM 732 C CA . PRO A 1 86 ? -16.770 26.367 -33.632 1.00 62.53 86 PRO A CA 1
ATOM 733 C C . PRO A 1 86 ? -17.919 27.352 -33.866 1.00 62.53 86 PRO A C 1
ATOM 735 O O . PRO A 1 86 ? -18.970 26.981 -34.392 1.00 62.53 86 PRO A O 1
ATOM 738 N N . THR A 1 87 ? -17.721 28.602 -33.446 1.00 59.97 87 THR A N 1
ATOM 739 C CA . THR A 1 87 ? -18.610 29.713 -33.781 1.00 59.97 87 THR A CA 1
ATOM 740 C C . THR A 1 87 ? -18.586 29.876 -35.295 1.00 59.97 87 THR A C 1
ATOM 742 O O . THR A 1 87 ? -17.556 30.232 -35.871 1.00 59.97 87 THR A O 1
ATOM 745 N N . SER A 1 88 ? -19.705 29.523 -35.924 1.00 64.19 88 SER A N 1
ATOM 746 C CA . SER A 1 88 ? -19.943 29.708 -37.354 1.00 64.19 88 SER A CA 1
ATOM 747 C C . SER A 1 88 ? -20.283 31.151 -37.699 1.00 64.19 88 SER A C 1
ATOM 749 O O . SER A 1 88 ? -20.757 31.890 -36.808 1.00 64.19 88 SER A O 1
#

Radius of gyration: 16.51 Å; chains: 1; bounding box: 28×43×48 Å

Sequence (88 aa):
MFRDLTREQFKAIFLEHATREQGWTWDAFEPERPGMRYRYEPPESPAHTRLMIATDFGAREYRLFFMTEEAEERLFEFPDPPSEPPTS

pLDDT: mean 79.06, std 11.74, range [53.69, 91.94]

Foldseek 3Di:
DKDWDDPVRLQVVCVVQVPVVVVDDVVVVPVQDPPATEIEDEEPDPQFRHWDWDQDPPNRYIYIDTHHPVVVCVVVCDDDPPDDDPDD